Protein AF-A0A7J7TWT1-F1 (afdb_monomer_lite)

Secondary structure (DSSP, 8-state):
---HHHHHHHHHHHHHHHHHHHHHHHHHT---B--PPEEEEESSSSS-EEEEEEEEEBSPPEEEEEESS-TTS-GGGTEEEEEEEETTTTEEEEEEEE-S--TT-EEEEEEE-SSEEEEEEEEE-SS-EEEEEEEEE-----------THHHHHHHHHHHTTTS--

Sequence (166 aa):
MASLGQIIFWSIISIIIVLAGAIALIIGFGISAFSIPEMDVDYNASSESFRCEAPRWFPQPTVVWTSQVDRRTNFSEVANTSFELDSENVTMKVISVLYNVTINNTYSCMIENSIAKATGDIKVTDSEIKRRSHLELLDSKASLCGPSFFAIGWVLLPLSSHLVLK

InterPro domains:
  IPR007110 Immunoglobulin-like domain [PS50835] (37-125)
  IPR013783 Immunoglobulin-like fold [G3DSA:2.60.40.10] (35-135)
  IPR036179 Immunoglobulin-like domain superfamily [SSF48726] (45-117)
  IPR053896 Butyrophilin subfamily 3 member A2-like, Ig-C domain [PF22705] (49-116)

Organism: Pipistrellus kuhlii (NCBI:txid59472)

Foldseek 3Di:
DDDPVRVVVVLVVVVVVVVVVVVVCVVPPDDFDWFAWDWDFDPVPPFGKIKTKTQFGPPQWDKWKAWPVCNPDTQVVQKDWDWDQDPVVRGIIIIIMHGDDDAQIKMKIWIDDQFKIKIWIWHHHPVDIDIDIDIDTDDDPPVCPDPPPVVVVVSCVVVVVVVPPD

pLDDT: mean 78.99, std 15.55, range [39.53, 94.31]

Structure (mmCIF, N/CA/C/O backbone):
data_AF-A0A7J7TWT1-F1
#
_entry.id   AF-A0A7J7TWT1-F1
#
loop_
_atom_site.group_PDB
_atom_site.id
_atom_site.type_symbol
_atom_site.label_atom_id
_atom_site.label_alt_id
_atom_site.label_comp_id
_atom_site.label_asym_id
_atom_site.label_entity_id
_atom_site.label_seq_id
_atom_site.pdbx_PDB_ins_code
_atom_site.Cartn_x
_atom_site.Cartn_y
_atom_site.Cartn_z
_atom_site.occupancy
_atom_site.B_iso_or_equiv
_atom_site.auth_seq_id
_atom_site.auth_comp_id
_atom_site.auth_asym_id
_atom_site.auth_atom_id
_atom_site.pdbx_PDB_model_num
ATOM 1 N N . MET A 1 1 ? 36.258 -2.846 -51.603 1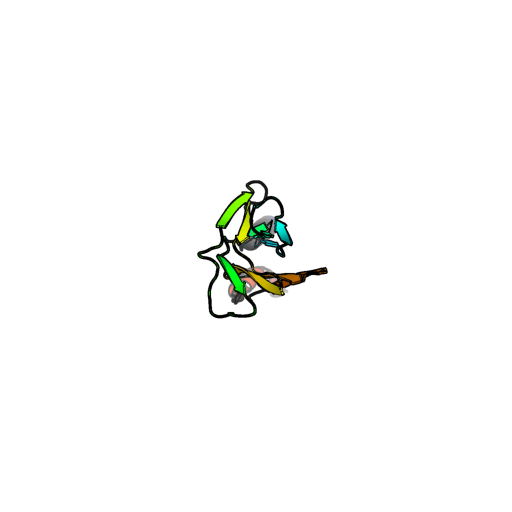.00 69.19 1 MET A N 1
ATOM 2 C CA . MET A 1 1 ? 36.945 -3.525 -50.485 1.00 69.19 1 MET A CA 1
ATOM 3 C C . MET A 1 1 ? 36.991 -2.526 -49.339 1.00 69.19 1 MET A C 1
ATOM 5 O O . MET A 1 1 ? 37.569 -1.464 -49.528 1.00 69.19 1 MET A O 1
ATOM 9 N N . ALA A 1 2 ? 36.260 -2.768 -48.248 1.00 71.44 2 ALA A N 1
ATOM 10 C CA . ALA A 1 2 ? 36.230 -1.840 -47.113 1.00 71.44 2 ALA A CA 1
ATOM 11 C C . ALA A 1 2 ? 37.586 -1.865 -46.397 1.00 71.44 2 ALA A C 1
ATOM 13 O O . ALA A 1 2 ? 38.190 -2.931 -46.266 1.00 71.44 2 ALA A O 1
ATOM 14 N N . SER A 1 3 ? 38.085 -0.705 -45.970 1.00 87.81 3 SER A N 1
ATOM 15 C CA . SER A 1 3 ? 39.344 -0.653 -45.224 1.00 87.81 3 SER A CA 1
ATOM 16 C C . SER A 1 3 ? 39.156 -1.229 -43.817 1.00 87.81 3 SER A C 1
ATOM 18 O O . SER A 1 3 ? 38.065 -1.157 -43.247 1.00 87.81 3 SER A O 1
ATOM 20 N N . LEU A 1 4 ? 40.226 -1.766 -43.222 1.00 83.06 4 LEU A N 1
ATOM 21 C CA . LEU A 1 4 ? 40.211 -2.287 -41.848 1.00 83.06 4 LEU A CA 1
ATOM 22 C C . LEU A 1 4 ? 39.642 -1.259 -40.849 1.00 83.06 4 LEU A C 1
ATOM 24 O O . LEU A 1 4 ? 38.864 -1.613 -39.967 1.00 83.06 4 LEU A O 1
ATOM 28 N N . GLY A 1 5 ? 39.958 0.026 -41.043 1.00 86.00 5 GLY A N 1
ATOM 29 C CA . GLY A 1 5 ? 39.428 1.122 -40.229 1.00 86.00 5 GLY A CA 1
ATOM 30 C C . GLY A 1 5 ? 37.913 1.311 -40.353 1.00 86.00 5 GLY A C 1
ATOM 31 O O . GLY A 1 5 ? 37.254 1.564 -39.349 1.00 86.00 5 GLY A O 1
ATOM 32 N N . GLN A 1 6 ? 37.333 1.126 -41.546 1.00 81.00 6 GLN A N 1
ATOM 33 C CA . GLN A 1 6 ? 35.876 1.183 -41.725 1.00 81.00 6 GLN A CA 1
ATOM 34 C C . GLN A 1 6 ? 35.171 0.033 -40.998 1.00 81.00 6 GLN A C 1
ATOM 36 O O . GLN A 1 6 ? 34.130 0.248 -40.386 1.00 81.00 6 GLN A O 1
ATOM 41 N N . ILE A 1 7 ? 35.744 -1.171 -41.017 1.00 83.56 7 ILE A N 1
ATOM 42 C CA . ILE A 1 7 ? 35.158 -2.346 -40.354 1.00 83.56 7 ILE A CA 1
ATOM 43 C C . ILE A 1 7 ? 35.138 -2.153 -38.831 1.00 83.56 7 ILE A C 1
ATOM 45 O O . ILE A 1 7 ? 34.114 -2.387 -38.190 1.00 83.56 7 ILE A O 1
ATOM 49 N N . ILE A 1 8 ? 36.241 -1.662 -38.257 1.00 87.38 8 ILE A N 1
ATOM 50 C CA . ILE A 1 8 ? 36.333 -1.363 -36.820 1.00 87.38 8 ILE A CA 1
ATOM 51 C C . ILE A 1 8 ? 35.326 -0.271 -36.434 1.00 87.38 8 ILE A C 1
ATOM 53 O O . ILE A 1 8 ? 34.630 -0.404 -35.430 1.00 87.38 8 ILE A O 1
ATOM 57 N N . PHE A 1 9 ? 35.194 0.772 -37.255 1.00 84.56 9 PHE A N 1
ATOM 58 C CA . PHE A 1 9 ? 34.260 1.870 -37.009 1.00 84.56 9 PHE A CA 1
ATOM 59 C C . PHE A 1 9 ? 32.798 1.398 -36.953 1.00 84.56 9 PHE A C 1
ATOM 61 O O . PHE A 1 9 ? 32.087 1.690 -35.991 1.00 84.56 9 PHE A O 1
ATOM 68 N N . TRP A 1 10 ? 32.358 0.601 -37.930 1.00 83.81 10 TRP A N 1
ATOM 69 C CA . TRP A 1 10 ? 30.995 0.060 -37.955 1.00 83.81 10 TRP A CA 1
ATOM 70 C C . TRP A 1 10 ? 30.729 -0.960 -36.840 1.00 83.81 10 TRP A C 1
ATOM 72 O O . TRP A 1 10 ? 29.615 -1.016 -36.313 1.00 83.81 10 TRP A O 1
ATOM 82 N N . SER A 1 11 ? 31.750 -1.724 -36.440 1.00 88.31 11 SER A N 1
ATOM 83 C CA . SER A 1 11 ? 31.670 -2.641 -35.298 1.00 88.31 11 SER A CA 1
ATOM 84 C C . SER A 1 11 ? 31.424 -1.887 -33.988 1.00 88.31 11 SER A C 1
ATOM 86 O O . SER A 1 11 ? 30.479 -2.194 -33.261 1.00 88.31 11 SER A O 1
ATOM 88 N N . ILE A 1 12 ? 32.199 -0.828 -33.730 1.00 90.12 12 ILE A N 1
ATOM 89 C CA . ILE A 1 12 ? 32.049 0.005 -32.528 1.00 90.12 12 ILE A CA 1
ATOM 90 C C . ILE A 1 12 ? 30.663 0.660 -32.486 1.00 90.12 12 ILE A C 1
ATOM 92 O O . ILE A 1 12 ? 30.000 0.615 -31.451 1.00 90.12 12 ILE A O 1
ATOM 96 N N . ILE A 1 13 ? 30.185 1.209 -33.607 1.00 89.75 13 ILE A N 1
ATOM 97 C CA . ILE A 1 13 ? 28.845 1.814 -33.685 1.00 89.75 13 ILE A CA 1
ATOM 98 C C . ILE A 1 13 ? 27.755 0.787 -33.369 1.00 89.75 13 ILE A C 1
ATOM 100 O O . ILE A 1 13 ? 26.842 1.078 -32.598 1.00 89.75 13 ILE A O 1
ATOM 104 N N . SER A 1 14 ? 27.864 -0.423 -33.918 1.00 86.94 14 SER A N 1
ATOM 105 C CA . SER A 1 14 ? 26.886 -1.488 -33.675 1.00 86.94 14 SER A CA 1
ATOM 106 C C . SER A 1 14 ? 26.829 -1.873 -32.195 1.00 86.94 14 SER A C 1
ATOM 108 O O . SER A 1 14 ? 25.743 -1.998 -31.632 1.00 86.94 14 SER A O 1
ATOM 110 N N . ILE A 1 15 ? 27.987 -1.988 -31.538 1.00 87.88 15 ILE A N 1
ATOM 111 C CA . ILE A 1 15 ? 28.072 -2.283 -30.101 1.00 87.88 15 ILE A CA 1
ATOM 112 C C . ILE A 1 15 ? 27.438 -1.158 -29.273 1.00 87.88 15 ILE A C 1
ATOM 114 O O . ILE A 1 15 ? 26.663 -1.440 -28.360 1.00 87.88 15 ILE A O 1
ATOM 118 N N . ILE A 1 16 ? 27.716 0.107 -29.603 1.00 92.44 16 ILE A N 1
ATOM 119 C CA . ILE A 1 16 ? 27.145 1.264 -28.897 1.00 92.44 16 ILE A CA 1
ATOM 120 C C . ILE A 1 16 ? 25.617 1.268 -29.001 1.00 92.44 16 ILE A C 1
ATOM 122 O O . ILE A 1 16 ? 24.947 1.488 -27.995 1.00 92.44 16 ILE A O 1
ATOM 126 N N . ILE A 1 17 ? 25.055 0.987 -30.180 1.00 90.38 17 ILE A N 1
ATOM 127 C CA . ILE A 1 17 ? 23.598 0.950 -30.380 1.00 90.38 17 ILE A CA 1
ATOM 128 C C . ILE A 1 17 ? 22.960 -0.173 -29.552 1.00 90.38 17 ILE A C 1
ATOM 130 O O . ILE A 1 17 ? 21.945 0.052 -28.893 1.00 90.38 17 ILE A O 1
ATOM 134 N N . VAL A 1 18 ? 23.567 -1.364 -29.535 1.00 90.62 18 VAL A N 1
ATOM 135 C CA . VAL A 1 18 ? 23.074 -2.498 -28.736 1.00 90.62 18 VAL A CA 1
ATOM 136 C C . VAL A 1 18 ? 23.133 -2.184 -27.239 1.00 90.62 18 VAL A C 1
ATOM 138 O O . VAL A 1 18 ? 22.159 -2.424 -26.526 1.00 90.62 18 VAL A O 1
ATOM 141 N N . LEU A 1 19 ? 24.238 -1.603 -26.762 1.00 91.00 19 LEU A N 1
ATOM 142 C CA . LEU A 1 19 ? 24.391 -1.204 -25.361 1.00 91.00 19 LEU A CA 1
ATOM 143 C C . LEU A 1 19 ? 23.396 -0.106 -24.969 1.00 91.00 19 LEU A C 1
ATOM 145 O O . LEU A 1 19 ? 22.752 -0.216 -23.929 1.00 91.00 19 LEU A O 1
ATOM 149 N N . ALA A 1 20 ? 23.221 0.918 -25.805 1.00 91.19 20 ALA A N 1
ATOM 150 C CA . ALA A 1 20 ? 22.263 1.994 -25.560 1.00 91.19 20 ALA A CA 1
ATOM 151 C C . ALA A 1 20 ? 20.820 1.469 -25.505 1.00 91.19 20 ALA A C 1
ATOM 153 O O . ALA A 1 20 ? 20.064 1.840 -24.607 1.00 91.19 20 ALA A O 1
ATOM 154 N N . GLY A 1 21 ? 20.455 0.558 -26.413 1.00 87.81 21 GLY A N 1
ATOM 155 C CA . GLY A 1 21 ? 19.150 -0.102 -26.408 1.00 87.81 21 GLY A CA 1
ATOM 156 C C . GLY A 1 21 ? 18.920 -0.943 -25.152 1.00 87.81 21 GLY A C 1
ATOM 157 O O . GLY A 1 21 ? 17.852 -0.862 -24.552 1.00 87.81 21 GLY A O 1
ATOM 158 N N . ALA A 1 22 ? 19.930 -1.696 -24.705 1.00 86.12 22 ALA A N 1
ATOM 159 C CA . ALA A 1 22 ? 19.848 -2.475 -23.471 1.00 86.12 22 ALA A CA 1
ATOM 160 C C . ALA A 1 22 ? 19.670 -1.578 -22.236 1.00 86.12 22 ALA A C 1
ATOM 162 O O . ALA A 1 22 ? 18.811 -1.854 -21.406 1.00 86.12 22 ALA A O 1
ATOM 163 N N . ILE A 1 23 ? 20.423 -0.478 -22.134 1.00 86.00 23 ILE A N 1
ATOM 164 C CA . ILE A 1 23 ? 20.306 0.477 -21.021 1.00 86.00 23 ILE A CA 1
ATOM 165 C C . ILE A 1 23 ? 18.914 1.122 -21.004 1.00 86.00 23 ILE A C 1
ATOM 167 O O . ILE A 1 23 ? 18.275 1.160 -19.955 1.00 86.00 23 ILE A O 1
ATOM 171 N N . ALA A 1 24 ? 18.409 1.575 -22.156 1.00 80.38 24 ALA A N 1
ATOM 172 C CA . ALA A 1 24 ? 17.067 2.150 -22.257 1.00 80.38 24 ALA A CA 1
ATOM 173 C C . ALA A 1 24 ? 15.973 1.139 -21.877 1.00 80.38 24 ALA A C 1
ATOM 175 O O . ALA A 1 24 ? 15.015 1.491 -21.192 1.00 80.38 24 ALA A O 1
ATOM 176 N N . LEU A 1 25 ? 16.137 -0.127 -22.272 1.00 74.62 25 LEU A N 1
ATOM 177 C CA . LEU A 1 25 ? 15.205 -1.201 -21.940 1.00 74.62 25 LEU A CA 1
ATOM 178 C C . LEU A 1 25 ? 15.235 -1.552 -20.446 1.00 74.62 25 LEU A C 1
ATOM 180 O O . LEU A 1 25 ? 14.178 -1.777 -19.868 1.00 74.62 25 LEU A O 1
ATOM 184 N N . ILE A 1 26 ? 16.412 -1.540 -19.811 1.00 75.25 26 ILE A N 1
ATOM 185 C CA . ILE A 1 26 ? 16.562 -1.758 -18.363 1.00 75.25 26 ILE A CA 1
ATOM 186 C C . ILE A 1 26 ? 15.906 -0.621 -17.574 1.00 75.25 26 ILE A C 1
ATOM 188 O O . ILE A 1 26 ? 15.173 -0.883 -16.626 1.00 75.25 26 ILE A O 1
ATOM 192 N N . ILE A 1 27 ? 16.125 0.635 -17.975 1.00 72.00 27 ILE A N 1
ATOM 193 C CA . ILE A 1 27 ? 15.522 1.800 -17.307 1.00 72.00 27 ILE A CA 1
ATOM 194 C C . ILE A 1 27 ? 13.999 1.821 -17.518 1.00 72.00 27 ILE A C 1
ATOM 196 O O . ILE A 1 27 ? 13.250 2.155 -16.602 1.00 72.00 27 ILE A O 1
ATOM 200 N N . GLY A 1 28 ? 13.526 1.433 -18.705 1.00 63.91 28 GLY A N 1
ATOM 201 C CA . GLY A 1 28 ? 12.102 1.385 -19.036 1.00 63.91 28 GLY A CA 1
ATOM 202 C C . GLY A 1 28 ? 11.323 0.254 -18.359 1.00 63.91 28 GLY A C 1
ATOM 203 O O . GLY A 1 28 ? 10.098 0.329 -18.300 1.00 63.91 28 GLY A O 1
ATOM 204 N N . PHE A 1 29 ? 11.993 -0.776 -17.826 1.00 62.31 29 PHE A N 1
ATOM 205 C CA . PHE A 1 29 ? 11.330 -1.974 -17.291 1.00 62.31 29 PHE A CA 1
ATOM 206 C C . PHE A 1 29 ? 10.684 -1.813 -15.905 1.00 62.31 29 PHE A C 1
ATOM 208 O O . PHE A 1 29 ? 10.178 -2.780 -15.344 1.00 62.31 29 PHE A O 1
ATOM 215 N N . GLY A 1 30 ? 10.615 -0.591 -15.383 1.00 59.00 30 GLY A N 1
ATOM 216 C CA . GLY A 1 30 ? 9.745 -0.265 -14.260 1.00 59.00 30 GLY A CA 1
ATOM 217 C C . GLY A 1 30 ? 10.524 0.078 -13.005 1.00 59.00 30 GLY A C 1
ATOM 218 O O . GLY A 1 30 ? 11.093 -0.775 -12.329 1.00 59.00 30 GLY A O 1
ATOM 219 N N . ILE A 1 31 ? 10.491 1.361 -12.664 1.00 69.56 31 ILE A N 1
ATOM 220 C CA . ILE A 1 31 ? 10.830 1.822 -11.326 1.00 69.56 31 ILE A CA 1
ATOM 221 C C . ILE A 1 31 ? 9.610 1.508 -10.467 1.00 69.56 31 ILE A C 1
ATOM 223 O O . ILE A 1 31 ? 8.597 2.197 -10.533 1.00 69.56 31 ILE A O 1
ATOM 227 N N . SER A 1 32 ? 9.675 0.424 -9.706 1.00 76.12 32 SER A N 1
ATOM 228 C CA . SER A 1 32 ? 8.693 0.149 -8.665 1.00 76.12 32 SER A CA 1
ATOM 229 C C . SER A 1 32 ? 9.177 0.750 -7.352 1.00 76.12 32 SER A C 1
ATOM 231 O O . SER A 1 32 ? 10.338 0.560 -6.980 1.00 76.12 32 SER A O 1
ATOM 233 N N . ALA A 1 33 ? 8.300 1.443 -6.639 1.00 83.25 33 ALA A N 1
ATOM 234 C CA . ALA A 1 33 ? 8.618 2.031 -5.347 1.00 83.25 33 ALA A CA 1
ATOM 235 C C . ALA A 1 33 ? 7.586 1.568 -4.326 1.00 83.25 33 ALA A C 1
ATOM 237 O O . ALA A 1 33 ? 6.386 1.684 -4.561 1.00 83.25 33 ALA A O 1
ATOM 238 N N . PHE A 1 34 ? 8.062 1.056 -3.195 1.00 87.81 34 PHE A N 1
ATOM 239 C CA . PHE A 1 34 ? 7.213 0.629 -2.092 1.00 87.81 34 PHE A CA 1
ATOM 240 C C . PHE A 1 34 ? 7.831 1.096 -0.783 1.00 87.81 34 PHE A C 1
ATOM 242 O O . PHE A 1 34 ? 9.050 1.045 -0.598 1.00 87.81 34 PHE A O 1
ATOM 249 N N . SER A 1 35 ? 6.983 1.532 0.138 1.00 87.44 35 SER A N 1
ATOM 250 C CA . SER A 1 35 ? 7.378 1.925 1.484 1.00 87.44 35 SER A CA 1
ATOM 251 C C . SER A 1 35 ? 6.521 1.208 2.511 1.00 87.44 35 SER A C 1
ATOM 253 O O . SER A 1 35 ? 5.313 1.050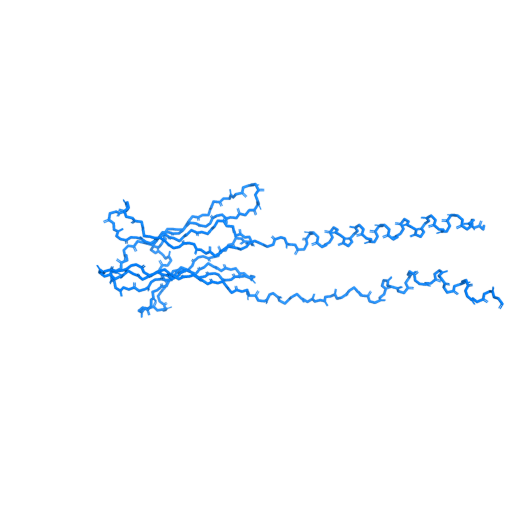 2.324 1.00 87.44 35 SER A O 1
ATOM 255 N N . ILE A 1 36 ? 7.153 0.828 3.616 1.00 89.44 36 ILE A N 1
ATOM 256 C CA . ILE A 1 36 ? 6.466 0.289 4.786 1.00 89.44 36 ILE A CA 1
ATOM 257 C C . ILE A 1 36 ? 5.511 1.373 5.324 1.00 89.44 36 ILE A C 1
ATOM 259 O O . ILE A 1 36 ? 5.952 2.515 5.468 1.00 89.44 36 ILE A O 1
ATOM 263 N N . PRO A 1 37 ? 4.232 1.057 5.597 1.00 91.94 37 PRO A N 1
ATOM 264 C CA . PRO A 1 37 ? 3.300 2.014 6.171 1.00 91.94 37 PRO A CA 1
ATOM 265 C C . PRO A 1 37 ? 3.665 2.323 7.622 1.00 91.94 37 PRO A C 1
ATOM 267 O O . PRO A 1 37 ? 4.010 1.431 8.405 1.00 91.94 37 PRO A O 1
ATOM 270 N N . GLU A 1 38 ? 3.542 3.591 7.978 1.00 92.31 38 GLU A N 1
ATOM 271 C CA . GLU A 1 38 ? 3.602 4.069 9.347 1.00 92.31 38 GLU A CA 1
ATOM 272 C C . GLU A 1 38 ? 2.186 4.111 9.928 1.00 92.31 38 GLU A C 1
ATOM 274 O O . GLU A 1 38 ? 1.252 4.613 9.300 1.00 92.31 38 GLU A O 1
ATOM 279 N N . MET A 1 39 ? 2.029 3.523 11.115 1.00 91.38 39 MET A N 1
ATOM 280 C CA . MET A 1 39 ? 0.747 3.420 11.808 1.00 91.38 39 MET A CA 1
ATOM 281 C C . MET A 1 39 ? 0.729 4.394 12.973 1.00 91.38 39 MET A C 1
ATOM 283 O O . MET A 1 39 ? 1.604 4.335 13.838 1.00 91.38 39 MET A O 1
ATOM 287 N N . ASP A 1 40 ? -0.291 5.233 13.048 1.00 89.12 40 ASP A N 1
ATOM 288 C CA . ASP A 1 40 ? -0.457 6.189 14.130 1.00 89.12 40 ASP A CA 1
ATOM 289 C C . ASP A 1 40 ? -1.900 6.271 14.636 1.00 89.12 40 ASP A C 1
ATOM 291 O O . ASP A 1 40 ? -2.838 5.820 13.975 1.00 89.12 40 ASP A O 1
ATOM 295 N N . VAL A 1 41 ? -2.064 6.806 15.845 1.00 87.12 41 VAL A N 1
ATOM 296 C CA . VAL A 1 41 ? -3.372 7.072 16.448 1.00 87.12 41 VAL A CA 1
ATOM 297 C C . VAL A 1 41 ? -3.681 8.550 16.273 1.00 87.12 41 VAL A C 1
ATOM 299 O O . VAL A 1 41 ? -2.983 9.397 16.826 1.00 87.12 41 VAL A O 1
ATOM 302 N N . ASP A 1 42 ? -4.742 8.862 15.535 1.00 82.31 42 ASP A N 1
ATOM 303 C CA . ASP A 1 42 ? -5.176 10.242 15.356 1.00 82.31 42 ASP A CA 1
ATOM 304 C C . ASP A 1 42 ? -6.080 10.656 16.525 1.00 82.31 42 ASP A C 1
ATOM 306 O O . ASP A 1 42 ? -7.246 10.265 16.622 1.00 82.31 42 ASP A O 1
ATOM 310 N N . TYR A 1 43 ? -5.490 11.433 17.436 1.00 69.81 43 TYR A N 1
ATOM 311 C CA . TYR A 1 43 ? -6.130 11.980 18.633 1.00 69.81 43 TYR A CA 1
ATOM 312 C C . TYR A 1 43 ? -6.941 13.256 18.357 1.00 69.81 43 TYR A C 1
ATOM 314 O O . TYR A 1 43 ? -7.649 13.725 19.248 1.00 69.81 43 TYR A O 1
ATOM 322 N N . ASN A 1 44 ? -6.820 13.852 17.162 1.00 68.94 44 ASN A N 1
ATOM 323 C CA . ASN A 1 44 ? -7.561 15.065 16.800 1.00 68.94 44 ASN A CA 1
ATOM 324 C C . ASN A 1 44 ? -8.974 14.751 16.294 1.00 68.94 44 ASN A C 1
ATOM 326 O O . ASN A 1 44 ? -9.838 15.630 16.292 1.00 68.94 44 ASN A O 1
ATOM 330 N N . ALA A 1 45 ? -9.227 13.512 15.868 1.00 61.44 45 ALA A N 1
ATOM 331 C CA . ALA A 1 45 ? -10.571 13.034 15.595 1.00 61.44 45 ALA A CA 1
ATOM 332 C C . ALA A 1 45 ? -11.319 12.809 16.922 1.00 61.44 45 ALA A C 1
ATOM 334 O O . ALA A 1 45 ? -10.785 12.232 17.864 1.00 61.44 45 ALA A O 1
ATOM 335 N N . SER A 1 46 ? -12.585 13.226 17.000 1.00 57.88 46 SER A N 1
ATOM 336 C CA . SER A 1 46 ? -13.455 13.044 18.181 1.00 57.88 46 SER A CA 1
ATOM 337 C C . SER A 1 46 ? -13.731 11.577 18.549 1.00 57.88 46 SER A C 1
ATOM 339 O O . SER A 1 46 ? -14.351 11.298 19.574 1.00 57.88 46 SER A O 1
ATOM 341 N N . SER A 1 47 ? -13.279 10.651 17.708 1.00 59.31 47 SER A N 1
ATOM 342 C CA . SER A 1 47 ? -13.325 9.205 17.862 1.00 59.31 47 SER A CA 1
ATOM 343 C C . SER A 1 47 ? -11.907 8.670 17.729 1.00 59.31 47 SER A C 1
ATOM 345 O O . SER A 1 47 ? -11.205 9.079 16.803 1.00 59.31 47 SER A O 1
ATOM 347 N N . GLU A 1 48 ? -11.524 7.723 18.582 1.00 76.81 48 GLU A N 1
ATOM 348 C CA . GLU A 1 48 ? -10.297 6.941 18.430 1.00 76.81 48 GLU A CA 1
ATOM 349 C C . GLU A 1 48 ? -10.207 6.443 16.980 1.00 76.81 48 GLU A C 1
ATOM 351 O O . GLU A 1 48 ? -11.053 5.677 16.512 1.00 76.81 48 GLU A O 1
ATOM 356 N N . SER A 1 49 ? -9.251 6.973 16.222 1.00 87.69 49 SER A N 1
ATOM 357 C CA . SER A 1 49 ? -9.100 6.664 14.804 1.00 87.69 49 SER A CA 1
ATOM 358 C C . SER A 1 49 ? -7.655 6.310 14.506 1.00 87.69 49 SER A C 1
ATOM 360 O O . SER A 1 49 ? -6.726 6.800 15.154 1.00 87.69 49 SER A O 1
ATOM 362 N N . PHE A 1 50 ? -7.458 5.403 13.554 1.00 90.50 50 PHE A N 1
ATOM 363 C CA . PHE A 1 50 ? -6.125 4.960 13.159 1.00 90.50 50 PHE A CA 1
ATOM 364 C C . PHE A 1 50 ? -5.746 5.534 11.815 1.00 90.50 50 PHE A C 1
ATOM 366 O O . PHE A 1 50 ? -6.526 5.485 10.869 1.00 90.50 50 PHE A O 1
ATOM 373 N N . ARG A 1 51 ? -4.518 6.037 11.736 1.00 92.25 51 ARG A N 1
ATOM 374 C CA . ARG A 1 51 ? -3.939 6.647 10.550 1.00 92.25 51 ARG A CA 1
ATOM 375 C C . ARG A 1 51 ? -2.821 5.755 10.027 1.00 92.25 51 ARG A C 1
ATOM 377 O O . ARG A 1 51 ? -1.881 5.434 10.743 1.00 92.25 51 ARG A O 1
ATOM 384 N N . CYS A 1 52 ? -2.954 5.339 8.779 1.00 93.06 52 CYS A N 1
ATOM 385 C CA . CYS A 1 52 ? -1.986 4.544 8.039 1.00 93.06 52 CYS A CA 1
ATOM 386 C C . CYS A 1 52 ? -1.426 5.419 6.920 1.00 93.06 52 CYS A C 1
ATOM 388 O O . CYS A 1 52 ? -2.168 5.820 6.020 1.00 93.06 52 CYS A O 1
ATOM 390 N N . GLU A 1 53 ? -0.141 5.754 6.993 1.00 93.88 53 GLU A N 1
ATOM 391 C CA . GLU A 1 53 ? 0.530 6.622 6.025 1.00 93.88 53 GLU A CA 1
ATOM 392 C C . GLU A 1 53 ? 1.670 5.867 5.345 1.00 93.88 53 GLU A C 1
ATOM 394 O O . GLU A 1 53 ? 2.550 5.322 6.006 1.00 93.88 53 GLU A O 1
ATOM 399 N N . ALA A 1 54 ? 1.672 5.837 4.014 1.00 93.88 54 ALA A N 1
ATOM 400 C CA . ALA A 1 54 ? 2.762 5.258 3.244 1.00 93.88 54 ALA A CA 1
ATOM 401 C C . ALA A 1 54 ? 3.242 6.252 2.175 1.00 93.88 54 ALA A C 1
ATOM 403 O O . ALA A 1 54 ? 2.483 6.567 1.258 1.00 93.88 54 ALA A O 1
ATOM 404 N N . PRO A 1 55 ? 4.486 6.758 2.269 1.00 90.19 55 PRO A N 1
ATOM 405 C CA . PRO A 1 55 ? 4.928 7.901 1.472 1.00 90.19 55 PRO A CA 1
ATOM 406 C C . PRO A 1 55 ? 5.171 7.596 -0.007 1.00 90.19 55 PRO A C 1
ATOM 408 O O . PRO A 1 55 ? 5.026 8.497 -0.826 1.00 90.19 55 PRO A O 1
ATOM 411 N N . ARG A 1 56 ? 5.577 6.370 -0.367 1.00 90.69 56 ARG A N 1
ATOM 412 C CA . ARG A 1 56 ? 6.006 6.058 -1.739 1.00 90.69 56 ARG A CA 1
ATOM 413 C C . ARG A 1 56 ? 5.471 4.722 -2.224 1.00 90.69 56 ARG A C 1
ATOM 415 O O . ARG A 1 56 ? 6.008 3.672 -1.872 1.00 90.69 56 ARG A O 1
ATOM 422 N N . TRP A 1 57 ? 4.459 4.789 -3.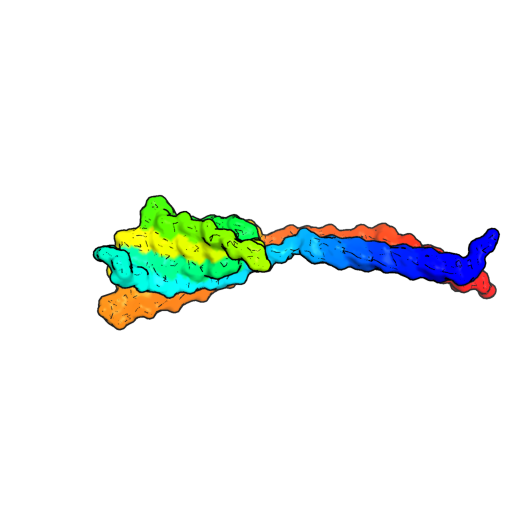079 1.00 91.12 57 TRP A N 1
ATOM 423 C CA . TRP A 1 57 ? 3.872 3.639 -3.751 1.00 91.12 57 TRP A CA 1
ATOM 424 C C . TRP A 1 57 ? 3.753 3.848 -5.255 1.00 91.12 57 TRP A C 1
ATOM 426 O O . TRP A 1 57 ? 3.172 4.824 -5.723 1.00 91.12 57 TRP A O 1
ATOM 436 N N . PHE A 1 58 ? 4.286 2.903 -6.017 1.00 87.50 58 PHE A N 1
ATOM 437 C CA . PHE A 1 58 ? 4.083 2.804 -7.452 1.00 87.50 58 PHE A CA 1
ATOM 438 C C . PHE A 1 58 ? 4.198 1.333 -7.879 1.00 87.50 58 PHE A C 1
ATOM 440 O O . PHE A 1 58 ? 5.213 0.704 -7.558 1.00 87.50 58 PHE A O 1
ATOM 447 N N . PRO A 1 59 ? 3.218 0.767 -8.609 1.00 86.69 59 PRO A N 1
ATOM 448 C CA . PRO A 1 59 ? 2.012 1.408 -9.152 1.00 86.69 59 PRO A CA 1
ATOM 449 C C . PRO A 1 59 ? 0.951 1.713 -8.073 1.00 86.69 59 PRO A C 1
ATOM 451 O O . PRO A 1 59 ? 1.126 1.327 -6.915 1.00 86.69 59 PRO A O 1
ATOM 454 N N . GLN A 1 60 ? -0.155 2.379 -8.441 1.00 89.44 60 GLN A N 1
ATOM 455 C CA . GLN A 1 60 ? -1.254 2.699 -7.514 1.00 89.44 60 GLN A CA 1
ATOM 456 C C . GLN A 1 60 ? -1.722 1.445 -6.745 1.00 89.44 60 GLN A C 1
ATOM 458 O O . GLN A 1 60 ? -2.148 0.481 -7.387 1.00 89.44 60 GLN A O 1
ATOM 463 N N . PRO A 1 61 ? -1.636 1.428 -5.402 1.00 92.06 61 PRO A N 1
ATOM 464 C CA . PRO A 1 61 ? -2.012 0.269 -4.603 1.00 92.06 61 PRO A CA 1
ATOM 465 C C . PRO A 1 61 ? -3.484 0.293 -4.183 1.00 92.06 61 PRO A C 1
ATOM 467 O O . PRO A 1 61 ? -4.167 1.312 -4.275 1.00 92.06 61 PRO A O 1
ATOM 470 N N . THR A 1 62 ? -3.944 -0.833 -3.648 1.00 92.50 62 THR A N 1
ATOM 471 C CA . THR A 1 62 ? -5.230 -0.974 -2.957 1.00 92.50 62 THR A CA 1
ATOM 472 C C . THR A 1 62 ? -4.999 -1.008 -1.450 1.00 92.50 62 THR A C 1
ATOM 474 O O . THR A 1 62 ? -4.025 -1.603 -0.992 1.00 92.50 62 THR A O 1
ATOM 477 N N . VAL A 1 63 ? -5.892 -0.382 -0.678 1.00 94.31 63 VAL A N 1
ATOM 478 C CA . VAL A 1 63 ? -5.838 -0.372 0.792 1.00 94.31 63 VAL A CA 1
ATOM 479 C C . VAL A 1 63 ? -7.004 -1.172 1.359 1.00 94.31 63 VAL A C 1
ATOM 481 O O . VAL A 1 63 ? -8.166 -0.919 1.036 1.00 94.31 63 VAL A O 1
ATOM 484 N N . VAL A 1 64 ? -6.693 -2.129 2.226 1.00 93.12 64 VAL A N 1
ATOM 485 C CA . VAL A 1 64 ? -7.664 -2.989 2.899 1.00 93.12 64 VAL A CA 1
ATOM 486 C C . VAL A 1 64 ? -7.467 -2.911 4.405 1.00 93.12 64 VAL A C 1
ATOM 488 O O . VAL A 1 64 ? -6.373 -3.171 4.906 1.00 93.12 64 VAL A O 1
ATOM 491 N N . TRP A 1 65 ? -8.535 -2.592 5.133 1.00 93.12 65 TRP A N 1
ATOM 492 C CA . TRP A 1 65 ? -8.530 -2.623 6.594 1.00 93.12 65 TRP A CA 1
ATOM 493 C C . TRP A 1 65 ? -9.174 -3.897 7.121 1.00 93.12 65 TRP A C 1
ATOM 495 O O . TRP A 1 65 ? -10.274 -4.277 6.718 1.00 93.12 65 TRP A O 1
ATOM 505 N N . THR A 1 66 ? -8.498 -4.539 8.068 1.00 91.00 66 THR A N 1
ATOM 506 C CA . THR A 1 66 ? -8.989 -5.747 8.739 1.00 91.00 66 THR A CA 1
ATOM 507 C C . THR A 1 66 ? -8.836 -5.619 10.249 1.00 91.00 66 THR A C 1
ATOM 509 O O . THR A 1 66 ? -7.962 -4.901 10.736 1.00 91.00 66 THR A O 1
ATOM 512 N N . SER A 1 67 ? -9.693 -6.306 11.001 1.00 89.62 67 SER A N 1
ATOM 513 C CA . SER A 1 67 ? -9.539 -6.455 12.448 1.00 89.62 67 SER A CA 1
ATOM 514 C C . SER A 1 67 ? -9.086 -7.875 12.777 1.00 89.62 67 SER A C 1
ATOM 516 O O . SER A 1 67 ? -9.334 -8.825 12.029 1.00 89.62 67 SER A O 1
ATOM 518 N N . GLN A 1 68 ? -8.420 -8.040 13.919 1.00 84.50 68 GLN A N 1
ATOM 519 C CA . GLN A 1 68 ? -8.033 -9.362 14.410 1.00 84.50 68 GLN A CA 1
ATOM 520 C C . GLN A 1 68 ? -9.249 -10.229 14.767 1.00 84.50 68 GLN A C 1
ATOM 522 O O . GLN A 1 68 ? -9.186 -11.446 14.596 1.00 84.50 68 GLN A O 1
ATOM 527 N N . VAL A 1 69 ? -10.322 -9.612 15.272 1.00 79.31 69 VAL A N 1
ATOM 528 C CA . VAL A 1 69 ? -11.550 -10.303 15.695 1.00 79.31 69 VAL A CA 1
ATOM 529 C C . VAL A 1 69 ? -12.276 -10.876 14.481 1.00 79.31 69 VAL A C 1
ATOM 531 O O . VAL A 1 69 ? -12.624 -12.053 14.474 1.00 79.31 69 VAL A O 1
ATOM 534 N N . ASP A 1 70 ? -12.388 -10.082 13.417 1.00 73.62 70 ASP A N 1
ATOM 535 C CA . ASP A 1 70 ? -13.146 -10.427 12.223 1.00 73.62 70 ASP A CA 1
ATOM 536 C C . ASP A 1 70 ? -12.296 -10.234 10.967 1.00 73.62 70 ASP A C 1
ATOM 538 O O . ASP A 1 70 ? -12.506 -9.348 10.140 1.00 73.62 70 ASP A O 1
ATOM 542 N N . ARG A 1 71 ? -11.337 -11.141 10.766 1.00 70.19 71 ARG A N 1
ATOM 543 C CA . ARG A 1 71 ? -10.453 -11.124 9.585 1.00 70.19 71 ARG A CA 1
ATOM 544 C C . ARG A 1 71 ? -11.206 -11.240 8.245 1.00 70.19 71 ARG A C 1
ATOM 546 O O . ARG A 1 71 ? -10.618 -11.029 7.190 1.00 70.19 71 ARG A O 1
ATOM 553 N N . ARG A 1 72 ? -12.488 -11.627 8.273 1.00 68.94 72 ARG A N 1
ATOM 554 C CA . ARG A 1 72 ? -13.361 -11.753 7.092 1.00 68.94 72 ARG A CA 1
ATOM 555 C C . ARG A 1 72 ? -14.169 -10.497 6.785 1.00 68.94 72 ARG A C 1
ATOM 557 O O . ARG A 1 72 ? -14.677 -10.391 5.673 1.00 68.94 72 ARG A O 1
ATOM 564 N N . THR A 1 73 ? -14.323 -9.583 7.738 1.00 74.06 73 THR A N 1
ATOM 565 C CA . THR A 1 73 ? -15.038 -8.329 7.502 1.00 74.06 73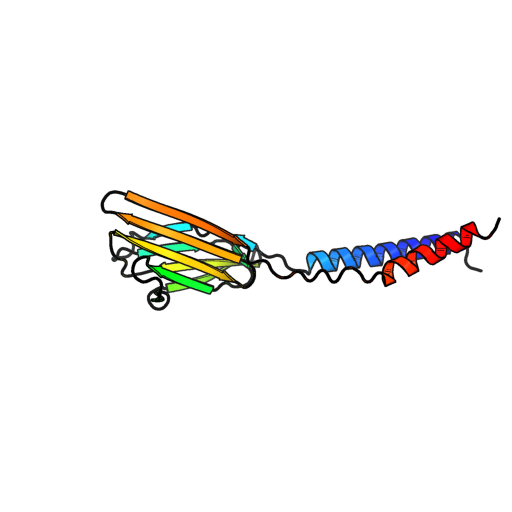 THR A CA 1
ATOM 566 C C . THR A 1 73 ? -14.051 -7.290 7.002 1.00 74.06 73 THR A C 1
ATOM 568 O O . THR A 1 73 ? -13.032 -7.030 7.642 1.00 74.06 73 THR A O 1
ATOM 571 N N . ASN A 1 74 ? -14.350 -6.717 5.842 1.00 81.62 74 ASN A N 1
ATOM 572 C CA . ASN A 1 74 ? -13.557 -5.643 5.278 1.00 81.62 74 ASN A CA 1
ATOM 573 C C . ASN A 1 74 ? -14.030 -4.308 5.873 1.00 81.62 74 ASN A C 1
ATOM 575 O O . ASN A 1 74 ? -15.169 -3.908 5.649 1.00 81.62 74 ASN A O 1
ATOM 579 N N . PHE A 1 75 ? -13.162 -3.624 6.621 1.00 82.44 75 PHE A N 1
ATOM 580 C CA . PHE A 1 75 ? -13.467 -2.314 7.208 1.00 82.44 75 PHE A CA 1
ATOM 581 C C . PHE A 1 75 ? -13.156 -1.147 6.256 1.00 82.44 75 PHE A C 1
ATOM 583 O O . PHE A 1 75 ? -13.308 0.009 6.644 1.00 82.44 75 PHE A O 1
ATOM 590 N N . SER A 1 76 ? -12.750 -1.420 5.009 1.00 81.31 76 SER A N 1
ATOM 591 C CA . SER A 1 76 ? -12.443 -0.385 4.015 1.00 81.31 76 SER A CA 1
ATOM 592 C C . SER A 1 76 ? -13.616 0.541 3.702 1.00 81.31 76 SER A C 1
ATOM 594 O O . SER A 1 76 ? -13.372 1.681 3.340 1.00 81.31 76 SER A O 1
ATOM 596 N N . GLU A 1 77 ? -14.870 0.102 3.856 1.00 82.38 77 GLU A N 1
ATOM 597 C CA . GLU A 1 77 ? -16.044 0.969 3.639 1.00 82.38 77 GLU A CA 1
ATOM 598 C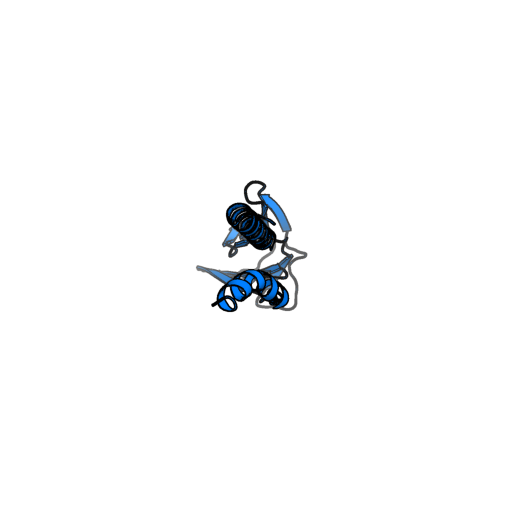 C . GLU A 1 77 ? -16.179 2.066 4.705 1.00 82.38 77 GLU A C 1
ATOM 600 O O . GLU A 1 77 ? -16.719 3.137 4.439 1.00 82.38 77 GLU A O 1
ATOM 605 N N . VAL A 1 78 ? -15.686 1.795 5.916 1.00 84.56 78 VAL A N 1
ATOM 606 C CA . VAL A 1 78 ? -15.695 2.736 7.048 1.00 84.56 78 VAL A CA 1
ATOM 607 C C . VAL A 1 78 ? -14.411 3.573 7.076 1.00 84.56 78 VAL A C 1
ATOM 609 O O . VAL A 1 78 ? -14.345 4.601 7.751 1.00 84.56 78 VAL A O 1
ATOM 612 N N . ALA A 1 79 ? -13.384 3.149 6.339 1.00 87.62 79 ALA A N 1
ATOM 613 C CA . ALA A 1 79 ? -12.137 3.877 6.209 1.00 87.62 79 ALA A CA 1
ATOM 614 C C . ALA A 1 79 ? -12.244 4.973 5.142 1.00 87.62 79 ALA A C 1
ATOM 616 O O . ALA A 1 79 ? -12.820 4.791 4.074 1.00 87.62 79 ALA A O 1
ATOM 617 N N . ASN A 1 80 ? -11.615 6.110 5.412 1.00 91.69 80 ASN A N 1
ATOM 618 C CA . ASN A 1 80 ? -11.387 7.145 4.419 1.00 91.69 80 ASN A CA 1
ATOM 619 C C . ASN A 1 80 ? -9.969 6.981 3.863 1.00 91.69 80 ASN A C 1
ATOM 621 O O . ASN A 1 80 ? -8.994 7.102 4.607 1.00 91.69 80 ASN A O 1
ATOM 625 N N . THR A 1 81 ? -9.841 6.671 2.575 1.00 93.00 81 THR A N 1
ATOM 626 C CA . THR A 1 81 ? -8.546 6.489 1.906 1.00 93.00 81 THR A CA 1
ATOM 627 C C . THR A 1 81 ? -8.359 7.571 0.855 1.00 93.00 81 THR A C 1
ATOM 629 O O . THR A 1 81 ? -9.185 7.728 -0.042 1.00 93.00 81 THR A O 1
ATOM 632 N N . SER A 1 82 ? -7.246 8.291 0.939 1.00 93.25 82 SER A N 1
ATOM 633 C CA . SER A 1 82 ? -6.820 9.265 -0.054 1.00 93.25 82 SER A CA 1
ATOM 634 C C . SER A 1 82 ? -5.473 8.877 -0.664 1.00 93.25 82 SER A C 1
ATOM 636 O O . SER A 1 82 ? -4.613 8.256 -0.032 1.00 93.25 82 SER A O 1
ATOM 638 N N . PHE A 1 83 ? -5.314 9.250 -1.933 1.00 92.31 83 PHE A N 1
ATOM 639 C CA . PHE A 1 83 ? -4.098 9.048 -2.709 1.00 92.31 83 PHE A CA 1
ATOM 640 C C . PHE A 1 83 ? -3.613 10.412 -3.179 1.00 92.31 83 PHE A C 1
ATOM 642 O O . PHE A 1 83 ? -4.291 11.086 -3.954 1.00 92.31 83 PHE A O 1
ATOM 649 N N . GLU A 1 84 ? -2.452 10.821 -2.691 1.00 93.00 84 GLU A N 1
ATOM 650 C CA . GLU A 1 84 ? -1.802 12.066 -3.075 1.00 93.00 84 GLU A CA 1
ATOM 651 C C . GLU A 1 84 ? -0.637 11.741 -4.011 1.00 93.00 84 GLU A C 1
ATOM 653 O O . GLU A 1 84 ? 0.171 10.857 -3.728 1.00 93.00 84 GLU A O 1
ATOM 658 N N . LEU A 1 85 ? -0.569 12.406 -5.164 1.00 88.94 85 LEU A N 1
ATOM 659 C CA . LEU A 1 85 ? 0.511 12.185 -6.120 1.00 88.94 85 LEU A CA 1
ATOM 660 C C . LEU A 1 85 ? 1.708 13.066 -5.755 1.00 88.94 85 LEU A C 1
ATOM 662 O O . LEU A 1 85 ? 1.613 14.289 -5.814 1.00 88.94 85 LEU A O 1
ATOM 666 N N . ASP A 1 86 ? 2.841 12.437 -5.456 1.00 84.94 86 ASP A N 1
ATOM 667 C CA . ASP A 1 86 ? 4.132 13.108 -5.379 1.00 84.94 86 ASP A CA 1
ATOM 668 C C . ASP A 1 86 ? 4.736 13.191 -6.786 1.00 84.94 86 ASP A C 1
ATOM 670 O O . ASP A 1 86 ? 5.269 12.215 -7.329 1.00 84.94 86 ASP A O 1
ATOM 674 N N . SER A 1 87 ? 4.619 14.372 -7.397 1.00 80.31 87 SER A N 1
ATOM 675 C CA . SER A 1 87 ? 5.113 14.630 -8.750 1.00 80.31 87 SER A CA 1
ATOM 676 C C . SER A 1 87 ? 6.638 14.622 -8.862 1.00 80.31 87 SER A C 1
ATOM 678 O O . SER A 1 87 ? 7.137 14.456 -9.972 1.00 80.31 87 SER A O 1
ATOM 680 N N . GLU A 1 88 ? 7.382 14.796 -7.763 1.00 80.06 88 GLU A N 1
ATOM 681 C CA . GLU A 1 88 ? 8.853 14.809 -7.799 1.00 80.06 88 GLU A CA 1
ATOM 682 C C . GLU A 1 88 ? 9.418 13.402 -8.009 1.00 80.06 88 GLU A C 1
ATOM 684 O O . GLU A 1 88 ? 10.334 13.204 -8.806 1.00 80.06 88 GLU A O 1
ATOM 689 N N . ASN A 1 89 ? 8.836 12.416 -7.325 1.00 75.00 89 ASN A N 1
ATOM 690 C CA . ASN A 1 89 ? 9.278 11.023 -7.377 1.00 75.00 89 ASN A CA 1
ATOM 691 C C . ASN A 1 89 ? 8.385 10.132 -8.255 1.00 75.00 89 ASN A C 1
ATOM 693 O O . ASN A 1 89 ? 8.674 8.946 -8.406 1.00 75.00 89 ASN A O 1
ATOM 697 N N . VAL A 1 90 ? 7.310 10.686 -8.835 1.00 81.75 90 VAL A N 1
ATOM 698 C CA . VAL A 1 90 ? 6.291 9.947 -9.609 1.00 81.75 90 VAL A CA 1
ATOM 699 C C . VAL A 1 90 ? 5.705 8.787 -8.783 1.00 81.75 90 VAL A C 1
ATOM 701 O O . VAL A 1 90 ? 5.409 7.705 -9.287 1.00 81.75 90 VAL A O 1
ATOM 704 N N . THR A 1 91 ? 5.547 9.000 -7.475 1.00 86.19 91 THR A N 1
ATOM 705 C CA . THR A 1 91 ? 4.998 8.013 -6.534 1.00 86.19 91 THR A CA 1
ATOM 706 C C . THR A 1 91 ? 3.701 8.512 -5.922 1.00 86.19 91 THR A C 1
ATOM 708 O O . THR A 1 91 ? 3.478 9.711 -5.809 1.00 86.19 91 THR A O 1
ATOM 711 N N . MET A 1 92 ? 2.841 7.600 -5.484 1.00 89.12 92 MET A N 1
ATOM 712 C CA . MET A 1 92 ? 1.667 7.938 -4.689 1.00 89.12 92 MET A CA 1
ATOM 713 C C . MET A 1 92 ? 1.975 7.834 -3.202 1.00 89.12 92 MET A C 1
ATOM 715 O O . MET A 1 92 ? 2.468 6.811 -2.721 1.00 89.12 92 MET A O 1
ATOM 719 N N . LYS A 1 93 ? 1.615 8.883 -2.476 1.00 92.50 93 LYS A N 1
ATOM 720 C CA . LYS A 1 93 ? 1.468 8.878 -1.035 1.00 92.50 93 LYS A CA 1
ATOM 721 C C . LYS A 1 93 ? 0.065 8.388 -0.692 1.00 92.50 93 LYS A C 1
ATOM 723 O O . LYS A 1 93 ? -0.937 8.945 -1.137 1.00 92.50 93 LYS A O 1
ATOM 728 N N . VAL A 1 94 ? -0.001 7.330 0.101 1.00 93.44 94 VAL A N 1
ATOM 729 C CA . VAL A 1 94 ? -1.251 6.723 0.557 1.00 93.44 94 VAL A CA 1
ATOM 730 C C . VAL A 1 94 ? -1.517 7.195 1.975 1.00 93.44 94 VAL A C 1
ATOM 732 O O . VAL A 1 94 ? -0.661 7.036 2.846 1.00 93.44 94 VAL A O 1
ATOM 735 N N . ILE A 1 95 ? -2.698 7.757 2.215 1.00 93.88 95 ILE A N 1
ATOM 736 C CA . ILE A 1 95 ? -3.152 8.126 3.555 1.00 93.88 95 ILE A CA 1
ATOM 737 C C . ILE A 1 95 ? -4.509 7.471 3.765 1.00 93.88 95 ILE A C 1
ATOM 739 O O . ILE A 1 95 ? -5.451 7.723 3.020 1.00 93.88 95 ILE A O 1
ATOM 743 N N . SER A 1 96 ? -4.629 6.621 4.779 1.00 93.62 96 SER A N 1
ATOM 744 C CA . SER A 1 96 ? -5.907 6.014 5.133 1.00 93.62 96 SER A CA 1
ATOM 745 C C . SER A 1 96 ? -6.213 6.193 6.607 1.00 93.62 96 SER A C 1
ATOM 747 O O . SER A 1 96 ? -5.359 5.942 7.454 1.00 93.62 96 SER A O 1
ATOM 749 N N . VAL A 1 97 ? -7.439 6.618 6.900 1.00 92.44 97 VAL A N 1
ATOM 750 C CA . VAL A 1 97 ? -7.942 6.836 8.254 1.00 92.44 97 VAL A CA 1
ATOM 751 C C . VAL A 1 97 ? -9.114 5.898 8.510 1.00 92.44 97 VAL A C 1
ATOM 753 O O . VAL A 1 97 ? -10.092 5.919 7.765 1.00 92.44 97 VAL A O 1
ATOM 756 N N . LEU A 1 98 ? -9.017 5.076 9.551 1.00 91.50 98 LEU A N 1
ATOM 757 C CA . LEU A 1 98 ? -10.085 4.189 10.000 1.00 91.50 98 LEU A CA 1
ATOM 758 C C . LEU A 1 98 ? -10.786 4.795 11.220 1.00 91.50 98 LEU A C 1
ATOM 760 O O . LEU A 1 98 ? -10.142 5.039 12.240 1.00 91.50 98 LEU A O 1
ATOM 764 N N . TYR A 1 99 ? -12.100 5.002 11.115 1.00 87.75 99 TYR A N 1
ATOM 765 C CA . TYR A 1 99 ? -12.939 5.543 12.187 1.00 87.75 99 TYR A CA 1
ATOM 766 C C . TYR A 1 99 ? -13.643 4.444 12.989 1.00 87.75 99 TYR A C 1
ATOM 768 O O . TYR A 1 99 ? -13.767 3.308 12.531 1.00 87.75 99 TYR A O 1
ATOM 776 N N . ASN A 1 100 ? -14.172 4.819 14.158 1.00 84.75 100 ASN A N 1
ATOM 777 C CA . ASN A 1 100 ? -14.963 3.950 15.038 1.00 84.75 100 ASN A CA 1
ATOM 778 C C . ASN A 1 100 ? -14.212 2.682 15.463 1.00 84.75 100 ASN A C 1
ATOM 780 O O . ASN A 1 100 ? -14.747 1.571 15.407 1.00 84.75 100 ASN A O 1
ATOM 784 N N . VAL A 1 101 ? -12.954 2.844 15.871 1.00 82.94 101 VAL A N 1
ATOM 785 C CA . VAL A 1 101 ? -12.147 1.722 16.352 1.00 82.94 101 VAL A CA 1
ATOM 786 C C . VAL A 1 101 ? -12.504 1.408 17.802 1.00 82.94 101 VAL A C 1
ATOM 788 O O . VAL A 1 101 ? -12.986 2.258 18.546 1.00 82.94 101 VAL A O 1
ATOM 791 N N . THR A 1 102 ? -12.315 0.155 18.200 1.00 82.94 102 THR A N 1
ATOM 792 C CA . THR A 1 102 ? -12.569 -0.291 19.572 1.00 82.94 102 THR A CA 1
ATOM 793 C C . THR A 1 102 ? -11.251 -0.478 20.316 1.00 82.94 102 THR A C 1
ATOM 795 O O . THR A 1 102 ? -10.332 -1.119 19.794 1.00 82.94 102 THR A O 1
ATOM 798 N N . ILE A 1 103 ? -11.182 0.014 21.554 1.00 78.56 103 ILE A N 1
ATOM 799 C CA . ILE A 1 103 ? -10.071 -0.243 22.480 1.00 78.56 103 ILE A CA 1
ATOM 800 C C . ILE A 1 103 ? -9.891 -1.758 22.662 1.00 78.56 103 ILE A C 1
ATOM 802 O O . ILE A 1 103 ? -10.856 -2.522 22.658 1.00 78.56 103 ILE A O 1
ATOM 806 N N . ASN A 1 104 ? -8.644 -2.200 22.834 1.00 82.94 104 ASN A N 1
ATOM 807 C CA . ASN A 1 104 ? -8.246 -3.598 23.028 1.00 82.94 104 ASN A CA 1
ATOM 808 C C . ASN A 1 104 ? -8.400 -4.505 21.790 1.00 82.94 104 ASN A C 1
ATOM 810 O O . ASN A 1 104 ? -8.138 -5.707 21.868 1.00 82.94 104 ASN A O 1
ATOM 814 N N . ASN A 1 105 ? -8.723 -3.939 20.627 1.00 85.19 105 ASN A N 1
ATOM 815 C CA . ASN A 1 105 ? -8.647 -4.644 19.352 1.00 85.19 105 ASN A CA 1
ATOM 816 C C . ASN A 1 105 ? -7.353 -4.312 18.599 1.00 85.19 105 ASN A C 1
ATOM 818 O O . ASN A 1 105 ? -6.763 -3.240 18.744 1.00 85.19 105 ASN A O 1
ATOM 822 N N . THR A 1 106 ? -6.905 -5.267 17.785 1.00 88.69 106 THR A N 1
ATOM 823 C CA . THR A 1 106 ? -5.804 -5.064 16.836 1.00 88.69 106 THR A CA 1
ATOM 824 C C . THR A 1 106 ? -6.396 -4.848 15.451 1.00 88.69 106 THR A C 1
ATOM 826 O O . THR A 1 106 ? -7.206 -5.665 15.000 1.00 88.69 106 THR A O 1
ATOM 829 N N . TYR A 1 107 ? -5.971 -3.785 14.778 1.00 90.31 107 TYR A N 1
ATOM 830 C CA . TYR A 1 107 ? -6.356 -3.472 13.406 1.00 90.31 107 TYR A CA 1
ATOM 831 C C . TYR A 1 107 ? -5.134 -3.497 12.500 1.00 90.31 107 TYR A C 1
ATOM 833 O O . TYR A 1 107 ? -4.038 -3.104 12.903 1.00 90.31 107 TYR A O 1
ATOM 841 N N . SER A 1 108 ? -5.345 -3.943 11.269 1.00 92.06 108 SER A N 1
ATOM 842 C CA . SER A 1 108 ? -4.302 -4.100 10.266 1.00 92.06 108 SER A CA 1
ATOM 843 C C . SER A 1 108 ? -4.683 -3.334 9.003 1.00 92.06 108 SER A C 1
ATOM 845 O O . SER A 1 108 ? -5.716 -3.615 8.390 1.00 92.06 108 SER A O 1
ATOM 847 N N . CYS A 1 109 ? -3.836 -2.381 8.621 1.00 93.69 109 CYS A N 1
ATOM 848 C CA . CYS A 1 109 ? -3.862 -1.684 7.341 1.00 93.69 109 CYS A CA 1
ATOM 849 C C . CYS A 1 109 ? -2.983 -2.451 6.359 1.00 93.69 109 CYS A C 1
ATOM 851 O O . CYS A 1 109 ? -1.766 -2.514 6.533 1.00 93.69 109 CYS A O 1
ATOM 853 N N . MET A 1 110 ? -3.586 -3.037 5.335 1.00 93.12 110 MET A N 1
ATOM 854 C CA . MET A 1 110 ? -2.879 -3.755 4.284 1.00 93.12 110 MET A CA 1
ATOM 855 C C . MET A 1 110 ? -2.889 -2.911 3.014 1.00 93.12 110 MET A C 1
ATOM 857 O O . MET A 1 110 ? -3.951 -2.582 2.498 1.00 93.12 110 MET 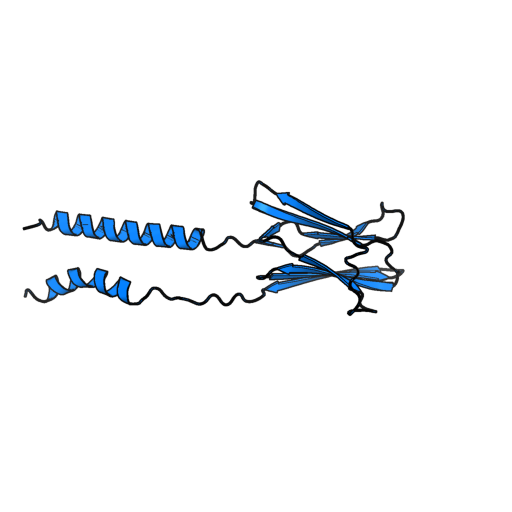A O 1
ATOM 861 N N . ILE A 1 111 ? -1.708 -2.554 2.523 1.00 94.25 111 ILE A N 1
ATOM 862 C CA . ILE A 1 111 ? -1.508 -1.843 1.262 1.00 94.25 111 ILE A CA 1
ATOM 863 C C . ILE A 1 111 ? -0.864 -2.827 0.296 1.00 94.25 111 ILE A C 1
ATOM 865 O O . ILE A 1 111 ? 0.227 -3.331 0.562 1.00 94.25 111 ILE A O 1
ATOM 869 N N . GLU A 1 112 ? -1.529 -3.129 -0.812 1.00 92.38 112 GLU A N 1
ATOM 870 C CA . GLU A 1 112 ? -1.042 -4.129 -1.758 1.00 92.38 112 GLU A CA 1
ATOM 871 C C . GLU A 1 112 ? -1.214 -3.721 -3.219 1.00 92.38 112 GLU A C 1
ATOM 873 O O . GLU A 1 112 ? -2.101 -2.956 -3.596 1.00 92.38 112 GLU A O 1
ATOM 878 N N . ASN A 1 113 ? -0.331 -4.252 -4.055 1.00 89.38 113 ASN A N 1
ATOM 879 C CA . ASN A 1 113 ? -0.396 -4.195 -5.508 1.00 89.38 113 ASN A CA 1
ATOM 880 C C . ASN A 1 113 ? 0.102 -5.540 -6.065 1.00 89.38 113 ASN A C 1
ATOM 882 O O . ASN A 1 113 ? 0.592 -6.387 -5.334 1.00 89.38 113 ASN A O 1
ATOM 886 N N . SER A 1 114 ? 0.061 -5.712 -7.377 1.00 85.25 114 SER A N 1
ATOM 887 C CA . SER A 1 114 ? 0.618 -6.822 -8.154 1.00 85.25 114 SER A CA 1
ATOM 888 C C . SER A 1 114 ? 2.084 -7.203 -7.870 1.00 85.25 114 SER A C 1
ATOM 890 O O . SER A 1 114 ? 2.508 -8.257 -8.331 1.00 85.25 114 SER A O 1
ATOM 892 N N . ILE A 1 115 ? 2.856 -6.386 -7.140 1.00 85.00 115 ILE A N 1
ATOM 893 C CA . ILE A 1 115 ? 4.313 -6.554 -6.948 1.00 85.00 115 ILE A CA 1
ATOM 894 C C . ILE A 1 115 ? 4.714 -6.584 -5.463 1.00 85.00 115 ILE A C 1
ATOM 896 O O . ILE A 1 115 ? 5.721 -7.179 -5.088 1.00 85.00 115 ILE A O 1
ATOM 900 N N . ALA A 1 116 ? 3.955 -5.935 -4.584 1.00 88.44 116 ALA A N 1
ATOM 901 C CA . ALA A 1 116 ? 4.318 -5.825 -3.178 1.00 88.44 116 ALA A CA 1
ATOM 902 C C . ALA A 1 116 ? 3.083 -5.694 -2.301 1.00 88.44 116 ALA A C 1
ATOM 904 O O . ALA A 1 116 ? 2.056 -5.154 -2.715 1.00 88.44 116 ALA A O 1
ATOM 905 N N . LYS A 1 117 ? 3.231 -6.156 -1.065 1.00 92.62 117 LYS A N 1
ATOM 906 C CA . LYS A 1 117 ? 2.231 -6.097 -0.012 1.00 92.62 117 LYS A CA 1
ATOM 907 C C . LYS A 1 117 ? 2.909 -5.616 1.259 1.00 92.62 117 LYS A C 1
ATOM 909 O O . LYS A 1 117 ? 3.806 -6.270 1.779 1.00 92.62 117 LYS A O 1
ATOM 914 N N . ALA A 1 118 ? 2.490 -4.474 1.774 1.00 92.44 118 ALA A N 1
ATOM 915 C CA . ALA A 1 118 ? 2.945 -3.975 3.058 1.00 92.44 118 ALA A CA 1
ATOM 916 C C . ALA A 1 118 ? 1.771 -3.915 4.021 1.00 92.44 118 ALA A C 1
ATOM 918 O O . ALA A 1 118 ? 0.661 -3.545 3.649 1.00 92.44 118 ALA A O 1
ATOM 919 N N . THR A 1 119 ? 2.020 -4.277 5.268 1.00 93.06 119 THR A N 1
ATOM 920 C CA . THR A 1 119 ? 0.978 -4.331 6.286 1.00 93.06 119 THR A CA 1
ATOM 921 C C . THR A 1 119 ? 1.468 -3.628 7.539 1.00 93.06 119 THR A C 1
ATOM 923 O O . THR A 1 119 ? 2.565 -3.905 8.028 1.00 93.06 119 THR A O 1
ATOM 926 N N . GLY A 1 120 ? 0.651 -2.716 8.052 1.00 93.00 120 GLY A N 1
ATOM 927 C CA . GLY A 1 120 ? 0.831 -2.070 9.342 1.00 93.00 120 GLY A CA 1
ATOM 928 C C . GLY A 1 120 ? -0.225 -2.567 10.321 1.00 93.00 120 GLY A C 1
ATOM 929 O O . GLY A 1 120 ? -1.416 -2.461 10.050 1.00 93.00 120 GLY A O 1
ATOM 930 N N . ASP A 1 121 ? 0.208 -3.097 11.456 1.00 91.12 121 ASP A N 1
ATOM 931 C CA . ASP A 1 121 ? -0.631 -3.535 12.564 1.00 91.12 121 ASP A CA 1
ATOM 932 C C . ASP A 1 121 ? -0.543 -2.525 13.710 1.00 91.12 121 ASP A C 1
ATOM 934 O O . ASP A 1 121 ? 0.549 -2.111 14.125 1.00 91.12 121 ASP A O 1
ATOM 938 N N . ILE A 1 122 ? -1.694 -2.175 14.273 1.00 90.19 122 ILE A N 1
ATOM 939 C CA . ILE A 1 122 ? -1.796 -1.331 15.457 1.00 90.19 122 ILE A CA 1
ATOM 940 C C . ILE A 1 122 ? -2.726 -1.975 16.480 1.00 90.19 122 ILE A C 1
ATOM 942 O O . ILE A 1 122 ? -3.832 -2.410 16.162 1.00 90.19 122 ILE A O 1
ATOM 946 N N . LYS A 1 123 ? -2.253 -2.059 17.724 1.00 88.44 123 LYS A N 1
ATOM 947 C CA . LYS A 1 123 ? -3.041 -2.488 18.877 1.00 88.44 123 LYS A CA 1
ATOM 948 C C . LYS A 1 123 ? -2.976 -1.412 19.946 1.00 88.44 123 LYS A C 1
ATOM 950 O O . LYS A 1 123 ? -1.886 -1.073 20.406 1.00 88.44 123 LYS A O 1
ATOM 955 N N . VAL A 1 124 ? -4.141 -0.938 20.365 1.00 83.06 124 VAL A N 1
ATOM 956 C CA . VAL A 1 124 ? -4.282 -0.027 21.501 1.00 83.06 124 VAL A CA 1
ATOM 957 C C . VAL A 1 124 ? -4.844 -0.813 22.676 1.00 83.06 124 VAL A C 1
ATOM 959 O O . VAL A 1 124 ? -5.902 -1.429 22.563 1.00 83.06 124 VAL A O 1
ATOM 962 N N . THR A 1 125 ? -4.120 -0.837 23.788 1.00 80.94 125 THR A N 1
ATOM 963 C CA . THR A 1 125 ? -4.620 -1.289 25.092 1.00 80.94 125 THR A CA 1
ATOM 964 C C . THR A 1 125 ? -4.762 -0.088 26.022 1.00 80.94 125 THR A C 1
ATOM 966 O O . THR A 1 125 ? -4.212 0.974 25.743 1.00 80.94 125 THR A O 1
ATOM 969 N N . ASP A 1 126 ? -5.448 -0.264 27.154 1.00 73.25 126 ASP A N 1
ATOM 970 C CA . ASP A 1 126 ? -5.654 0.800 28.153 1.00 73.25 126 ASP A CA 1
ATOM 971 C C . ASP A 1 126 ? -4.346 1.422 28.681 1.00 73.25 126 ASP A C 1
ATOM 973 O O . ASP A 1 126 ? -4.353 2.514 29.243 1.00 73.25 126 ASP A O 1
ATOM 977 N N . SER A 1 127 ? -3.217 0.726 28.517 1.00 72.94 127 SER A N 1
ATOM 978 C CA . SER A 1 127 ? -1.911 1.130 29.039 1.00 72.94 127 SER A CA 1
ATOM 979 C C . SER A 1 127 ? -0.826 1.318 27.975 1.00 72.94 127 SER A C 1
ATOM 981 O O . SER A 1 127 ? 0.179 1.961 28.266 1.00 72.94 127 SER A O 1
ATOM 983 N N . GLU A 1 128 ? -0.968 0.749 26.770 1.00 81.56 128 GLU A N 1
ATOM 984 C CA . GLU A 1 128 ? 0.105 0.716 25.767 1.00 81.56 128 GLU A CA 1
ATOM 985 C C . GLU A 1 128 ? -0.420 0.766 24.323 1.00 81.56 128 GLU A C 1
ATOM 987 O O . GLU A 1 128 ? -1.444 0.179 23.976 1.00 81.56 128 GLU A O 1
ATOM 992 N N . ILE A 1 129 ? 0.342 1.419 23.439 1.00 83.69 129 ILE A N 1
ATOM 993 C CA . ILE A 1 129 ? 0.116 1.389 21.989 1.00 83.69 129 ILE A CA 1
ATOM 994 C C . ILE A 1 129 ? 1.234 0.570 21.356 1.00 83.69 129 ILE A C 1
ATOM 996 O O . ILE A 1 129 ? 2.400 0.973 21.357 1.00 83.69 129 ILE A O 1
ATOM 1000 N N . LYS A 1 130 ? 0.880 -0.574 20.773 1.00 87.12 130 LYS A N 1
ATOM 1001 C CA . LYS A 1 130 ? 1.820 -1.444 20.069 1.00 87.12 130 LYS A CA 1
ATOM 1002 C C . LYS A 1 130 ? 1.642 -1.300 18.565 1.00 87.12 130 LYS A C 1
ATOM 1004 O O . LYS A 1 130 ? 0.585 -1.618 18.027 1.00 87.12 130 LYS A O 1
ATOM 1009 N N . ARG A 1 131 ? 2.709 -0.870 17.891 1.00 90.44 131 ARG A N 1
ATOM 1010 C CA . ARG A 1 131 ? 2.789 -0.752 16.431 1.00 90.44 131 ARG A CA 1
ATOM 1011 C C . ARG A 1 131 ? 3.715 -1.831 15.881 1.00 90.44 131 ARG A C 1
ATOM 1013 O O . ARG A 1 131 ? 4.766 -2.105 16.463 1.00 90.44 131 ARG A O 1
ATOM 1020 N N . ARG A 1 132 ? 3.337 -2.450 14.769 1.00 88.75 132 ARG A N 1
ATOM 1021 C CA . ARG A 1 132 ? 4.188 -3.368 14.007 1.00 88.75 132 ARG A CA 1
ATOM 1022 C C . ARG A 1 132 ? 3.957 -3.109 12.531 1.00 88.75 132 ARG A C 1
ATOM 1024 O O . ARG A 1 132 ? 2.834 -2.877 12.122 1.00 88.75 132 ARG A O 1
ATOM 1031 N N . SER A 1 133 ? 5.000 -3.186 11.725 1.00 89.31 133 SER A N 1
ATOM 1032 C CA . SER A 1 133 ? 4.861 -3.099 10.279 1.00 89.31 133 SER A CA 1
ATOM 1033 C C . SER A 1 133 ? 5.757 -4.128 9.604 1.00 89.31 133 SER A C 1
ATOM 1035 O O . SER A 1 133 ? 6.803 -4.509 10.138 1.00 89.31 133 SER A O 1
ATOM 1037 N N . HIS A 1 134 ? 5.302 -4.654 8.472 1.00 92.00 134 HIS A N 1
ATOM 1038 C CA . HIS A 1 134 ? 6.042 -5.625 7.676 1.00 92.00 134 HIS A CA 1
ATOM 1039 C C . HIS A 1 134 ? 5.790 -5.414 6.183 1.00 92.00 134 HIS A C 1
ATOM 1041 O O . HIS A 1 134 ? 4.764 -4.863 5.782 1.00 92.00 134 HIS A O 1
ATOM 1047 N N . LEU A 1 135 ? 6.748 -5.845 5.364 1.00 87.94 135 LEU A N 1
ATOM 1048 C CA . LEU A 1 135 ? 6.698 -5.732 3.912 1.00 87.94 135 LEU A CA 1
ATOM 1049 C C . LEU A 1 135 ? 7.058 -7.074 3.282 1.00 87.94 135 LEU A C 1
ATOM 1051 O O . LEU A 1 135 ? 8.082 -7.672 3.603 1.00 87.94 135 LEU A O 1
ATOM 1055 N N . GLU A 1 136 ? 6.186 -7.529 2.397 1.00 88.25 136 GLU A N 1
ATOM 1056 C CA . GLU A 1 136 ? 6.283 -8.756 1.625 1.00 88.25 136 GLU A CA 1
ATOM 1057 C C . GLU A 1 136 ? 6.380 -8.376 0.146 1.00 88.25 136 GLU A C 1
ATOM 1059 O O . GLU A 1 136 ? 5.555 -7.626 -0.380 1.00 88.25 136 GLU A O 1
ATOM 1064 N N . LEU A 1 137 ? 7.399 -8.887 -0.540 1.00 83.44 137 LEU A N 1
ATOM 1065 C CA . LEU A 1 137 ? 7.475 -8.779 -1.992 1.00 83.44 137 LEU A CA 1
ATOM 1066 C C . LEU A 1 137 ? 6.641 -9.902 -2.603 1.00 83.44 137 LEU A C 1
ATOM 1068 O O . LEU A 1 137 ? 6.843 -11.077 -2.293 1.00 83.44 137 LEU A O 1
ATOM 1072 N N . LEU A 1 138 ? 5.698 -9.529 -3.461 1.00 78.56 138 LEU A N 1
ATOM 1073 C CA . LEU A 1 138 ? 4.910 -10.473 -4.232 1.00 78.56 138 LEU A CA 1
ATOM 1074 C C . LEU A 1 138 ? 5.700 -10.731 -5.510 1.00 78.56 138 LEU A C 1
ATOM 1076 O O . LEU A 1 138 ? 5.793 -9.872 -6.381 1.00 78.56 138 LEU A O 1
ATOM 1080 N N . ASP A 1 139 ? 6.355 -11.889 -5.560 1.00 65.06 139 ASP A N 1
ATOM 1081 C CA . ASP A 1 139 ? 7.268 -12.261 -6.637 1.00 65.06 139 ASP A CA 1
ATOM 1082 C C . ASP A 1 139 ? 6.550 -12.171 -7.993 1.00 65.06 139 ASP A C 1
ATOM 1084 O O . ASP A 1 139 ? 5.742 -13.029 -8.364 1.00 65.06 139 ASP A O 1
ATOM 1088 N N . SER A 1 140 ? 6.814 -11.097 -8.742 1.00 51.56 140 SER A N 1
ATOM 1089 C CA . SER A 1 140 ? 6.416 -11.033 -10.138 1.00 51.56 140 SER A CA 1
ATOM 1090 C C . SER A 1 140 ? 7.212 -12.123 -10.834 1.00 51.56 140 SER A C 1
ATOM 1092 O O . SER A 1 140 ? 8.438 -12.125 -10.744 1.00 51.56 140 SER A O 1
ATOM 1094 N N . LYS A 1 141 ? 6.556 -13.040 -11.547 1.00 52.47 141 LYS A N 1
ATOM 1095 C CA . LYS A 1 141 ? 7.242 -13.897 -12.517 1.00 52.47 141 LYS A CA 1
ATOM 1096 C C . LYS A 1 141 ? 7.916 -12.983 -13.542 1.00 52.47 141 LYS A C 1
ATOM 1098 O O . LYS A 1 141 ? 7.351 -12.698 -14.594 1.00 52.47 141 LYS A O 1
ATOM 1103 N N . ALA A 1 142 ? 9.131 -12.535 -13.244 1.00 45.16 142 ALA A N 1
ATOM 1104 C CA . ALA A 1 142 ? 10.061 -12.009 -14.210 1.00 45.16 142 ALA A CA 1
ATOM 1105 C C . ALA A 1 142 ? 10.412 -13.214 -15.074 1.00 45.16 142 ALA A C 1
ATOM 1107 O O . ALA A 1 142 ? 11.344 -13.967 -14.796 1.00 45.16 142 ALA A O 1
ATOM 1108 N N . SER A 1 143 ? 9.563 -13.481 -16.068 1.00 41.25 143 SER A N 1
ATOM 1109 C CA . SER A 1 143 ? 9.897 -14.386 -17.147 1.00 41.25 143 SER A CA 1
ATOM 1110 C C . SER A 1 143 ? 11.138 -13.788 -17.771 1.00 41.25 143 SER A C 1
ATOM 1112 O O . SER A 1 143 ? 11.064 -12.817 -18.523 1.00 41.25 143 SER A O 1
ATOM 1114 N N . LEU A 1 144 ? 12.279 -14.351 -17.388 1.00 43.66 144 LEU A N 1
ATOM 1115 C CA . LEU A 1 144 ? 13.561 -14.139 -18.010 1.00 43.66 144 LEU A CA 1
ATOM 1116 C C . LEU A 1 144 ? 13.394 -14.636 -19.451 1.00 43.66 144 LEU A C 1
ATOM 1118 O O . LEU A 1 144 ? 13.731 -15.770 -19.784 1.00 43.66 144 LEU A O 1
ATOM 1122 N N . CYS A 1 145 ? 12.808 -13.812 -20.319 1.00 45.16 145 CYS A N 1
ATOM 1123 C CA . CYS A 1 145 ? 13.010 -13.944 -21.745 1.00 45.16 145 CYS A CA 1
ATOM 1124 C C . CYS A 1 145 ? 14.463 -13.518 -21.927 1.00 45.16 145 CYS A C 1
ATOM 1126 O O . CYS A 1 145 ? 14.769 -12.350 -22.160 1.00 45.16 145 CYS A O 1
ATOM 1128 N N . GLY A 1 146 ? 15.364 -14.460 -21.624 1.00 50.00 146 GLY A N 1
ATOM 1129 C CA . GLY A 1 146 ? 16.792 -14.281 -21.786 1.00 50.00 146 GLY A CA 1
ATOM 1130 C C . GLY A 1 146 ? 17.033 -13.768 -23.198 1.00 50.00 146 GLY A C 1
ATOM 1131 O O . GLY A 1 146 ? 16.264 -14.121 -24.102 1.00 50.00 146 GLY A O 1
ATOM 1132 N N . PRO A 1 147 ? 18.048 -12.914 -23.405 1.00 47.12 147 PRO A N 1
ATOM 1133 C CA . PRO A 1 147 ? 18.356 -12.439 -24.736 1.00 47.12 147 PRO A CA 1
ATOM 1134 C C . PRO A 1 147 ? 18.507 -13.681 -25.602 1.00 47.12 147 PRO A C 1
ATOM 1136 O O . PRO A 1 147 ? 19.349 -14.540 -25.337 1.00 47.12 147 PRO A O 1
ATOM 1139 N N . SER A 1 148 ? 17.592 -13.809 -26.561 1.00 48.78 148 SER A N 1
ATOM 1140 C CA . SER A 1 148 ? 17.590 -14.872 -27.544 1.00 48.78 148 SER A CA 1
ATOM 1141 C C . SER A 1 148 ? 19.029 -15.058 -28.004 1.00 48.78 148 SER A C 1
ATOM 1143 O O . SER A 1 148 ? 19.659 -14.113 -28.489 1.00 48.78 148 SER A O 1
ATOM 1145 N N . PHE A 1 149 ? 19.555 -16.268 -27.808 1.00 49.69 149 PHE A N 1
ATOM 1146 C CA . PHE A 1 149 ? 20.908 -16.694 -28.175 1.00 49.69 149 PHE A CA 1
ATOM 1147 C C . PHE A 1 149 ? 21.279 -16.360 -29.638 1.00 49.69 149 PHE A C 1
ATOM 1149 O O . PHE A 1 149 ? 22.440 -16.458 -30.026 1.00 49.69 149 PHE A O 1
ATOM 1156 N N . PHE A 1 150 ? 20.319 -15.897 -30.442 1.00 49.22 150 PHE A N 1
ATOM 1157 C CA . PHE A 1 150 ? 20.514 -15.341 -31.771 1.00 49.22 150 PHE A CA 1
ATOM 1158 C C . PHE A 1 150 ? 21.298 -14.022 -31.827 1.00 49.22 150 PHE A C 1
ATOM 1160 O O . PHE A 1 150 ? 21.961 -13.797 -32.833 1.00 49.22 150 PHE A O 1
ATOM 1167 N N . ALA A 1 151 ? 21.300 -13.162 -30.800 1.00 47.44 151 ALA A N 1
ATOM 1168 C CA . ALA A 1 151 ? 22.009 -11.873 -30.895 1.00 47.44 151 ALA A CA 1
ATOM 1169 C C . ALA A 1 151 ? 23.544 -12.006 -30.771 1.00 47.44 151 ALA A C 1
ATOM 1171 O O . ALA A 1 151 ? 24.287 -11.236 -31.377 1.00 47.44 151 ALA A O 1
ATOM 1172 N N . ILE A 1 152 ? 24.035 -13.013 -30.038 1.00 52.69 152 ILE A N 1
ATOM 1173 C CA . ILE A 1 152 ? 25.477 -13.211 -29.797 1.00 52.69 152 ILE A CA 1
ATOM 1174 C C . ILE A 1 152 ? 26.163 -13.853 -31.019 1.00 52.69 152 ILE A C 1
ATOM 1176 O O . ILE A 1 152 ? 27.327 -13.565 -31.300 1.00 52.69 152 ILE A O 1
ATOM 1180 N N . GLY A 1 153 ? 25.430 -14.650 -31.807 1.00 51.81 153 GLY A N 1
ATOM 1181 C CA . GLY A 1 153 ? 25.957 -15.280 -33.025 1.00 51.81 153 GLY A CA 1
ATOM 1182 C C . GLY A 1 153 ? 26.401 -14.277 -34.097 1.00 51.81 153 GLY A C 1
ATOM 1183 O O . GLY A 1 153 ? 27.403 -14.503 -34.771 1.00 51.81 153 GLY A O 1
ATOM 1184 N N . TRP A 1 154 ? 25.719 -13.132 -34.210 1.00 51.12 154 TRP A N 1
ATOM 1185 C CA . TRP A 1 154 ? 26.039 -12.107 -35.214 1.00 51.12 154 TRP A CA 1
ATOM 1186 C C . TRP A 1 154 ? 27.256 -11.244 -34.856 1.00 51.12 154 TRP A C 1
ATOM 1188 O O . TRP A 1 154 ? 27.933 -10.756 -35.757 1.00 51.12 154 TRP A O 1
ATOM 1198 N N . VAL A 1 155 ? 27.587 -11.100 -33.568 1.00 51.25 155 VAL A N 1
ATOM 1199 C CA . VAL A 1 155 ? 28.744 -10.301 -33.113 1.00 51.25 155 VAL A CA 1
ATOM 1200 C C . VAL A 1 155 ? 30.066 -11.074 -33.231 1.00 51.25 155 VAL A C 1
ATOM 1202 O O . VAL A 1 155 ? 31.118 -10.458 -33.383 1.00 51.25 155 VAL A O 1
ATOM 1205 N N . LEU A 1 156 ? 30.038 -12.413 -33.219 1.00 50.09 156 LEU A N 1
ATOM 1206 C CA . LEU A 1 156 ? 31.245 -13.254 -33.312 1.00 50.09 156 LEU A CA 1
ATOM 1207 C C . LEU A 1 156 ? 31.611 -13.687 -34.743 1.00 50.09 156 LEU A C 1
ATOM 1209 O O . LEU A 1 156 ? 32.751 -14.085 -34.993 1.00 50.09 156 LEU A O 1
ATOM 1213 N N . LEU A 1 157 ? 30.692 -13.551 -35.702 1.00 50.69 157 LEU A N 1
ATOM 1214 C CA . LEU A 1 157 ? 30.944 -13.836 -37.120 1.00 50.69 157 LEU A CA 1
ATOM 1215 C C . LEU A 1 157 ? 32.087 -13.014 -37.765 1.00 50.69 157 LEU A C 1
ATOM 1217 O O . LEU A 1 157 ? 32.825 -13.605 -38.552 1.00 50.69 157 LEU A O 1
ATOM 1221 N N . PRO A 1 158 ? 32.341 -11.728 -37.430 1.00 51.69 158 PRO A N 1
ATOM 1222 C CA . PRO A 1 158 ? 33.465 -10.994 -38.012 1.00 51.69 158 PRO A CA 1
ATOM 1223 C C . PRO A 1 158 ? 34.823 -11.409 -37.423 1.00 51.69 158 PRO A C 1
ATOM 1225 O O . PRO A 1 158 ? 35.852 -11.217 -38.070 1.00 51.69 158 PRO A O 1
ATOM 1228 N N . LEU A 1 159 ? 34.857 -11.981 -36.210 1.00 45.94 159 LEU A N 1
ATOM 1229 C CA . LEU A 1 159 ? 36.108 -12.383 -35.553 1.00 45.94 159 LEU A CA 1
ATOM 1230 C C . LEU A 1 159 ? 36.609 -13.747 -36.058 1.00 45.94 159 LEU A C 1
ATOM 1232 O O . LEU A 1 159 ? 37.814 -13.960 -36.185 1.00 45.94 159 LEU A O 1
ATOM 1236 N N . SER A 1 160 ? 35.691 -14.652 -36.417 1.00 49.66 160 SER A N 1
ATOM 1237 C CA . SER A 1 160 ? 36.012 -15.974 -36.978 1.00 49.66 160 SER A CA 1
ATOM 1238 C C . SER A 1 160 ? 36.716 -15.890 -38.339 1.00 49.66 160 SER A C 1
ATOM 1240 O O . SER A 1 160 ? 37.643 -16.661 -38.593 1.00 49.66 160 SER A O 1
ATOM 1242 N N . SER A 1 161 ? 36.359 -14.916 -39.183 1.00 47.62 161 SER A N 1
ATOM 1243 C CA . SER A 1 161 ? 36.993 -14.714 -40.494 1.00 47.62 161 SER A CA 1
ATOM 1244 C C . SER A 1 161 ? 38.477 -14.325 -40.427 1.00 47.62 161 SER A C 1
ATOM 1246 O O . SER A 1 161 ? 39.174 -14.447 -41.430 1.00 47.62 161 SER A O 1
ATOM 1248 N N . HIS A 1 162 ? 38.986 -13.905 -39.263 1.00 50.72 162 HIS A N 1
ATOM 1249 C CA . HIS A 1 162 ? 40.400 -13.555 -39.084 1.00 50.72 162 HIS A CA 1
ATOM 1250 C C . HIS A 1 162 ? 41.283 -14.714 -38.599 1.00 50.72 162 HIS A C 1
ATOM 1252 O O . HIS A 1 162 ? 42.502 -14.610 -38.695 1.00 50.72 162 HIS A O 1
ATOM 1258 N N . LEU A 1 163 ? 40.704 -15.821 -38.118 1.00 48.88 163 LEU A N 1
ATOM 1259 C CA . LEU A 1 163 ? 41.469 -16.996 -37.668 1.00 48.88 163 LEU A CA 1
ATOM 1260 C C . LEU A 1 163 ? 41.653 -18.064 -38.756 1.00 48.88 163 LEU A C 1
ATOM 1262 O O . LEU A 1 163 ? 42.459 -18.969 -38.577 1.00 48.88 163 LEU A O 1
ATOM 1266 N N . VAL A 1 164 ? 40.939 -17.955 -39.882 1.00 48.78 164 VAL A N 1
ATOM 1267 C CA . VAL A 1 164 ? 40.996 -18.931 -40.990 1.00 48.78 164 VAL A CA 1
ATOM 1268 C C . VAL A 1 164 ? 41.984 -18.518 -42.094 1.00 48.78 164 VAL A C 1
ATOM 1270 O O . VAL A 1 164 ? 42.287 -19.313 -42.976 1.00 48.78 164 VAL A O 1
ATOM 1273 N N . LEU A 1 165 ? 42.545 -17.304 -42.038 1.00 48.94 165 LEU A N 1
ATOM 1274 C CA . LEU A 1 165 ? 43.569 -16.854 -42.985 1.00 48.94 165 LEU A CA 1
ATOM 1275 C C . LEU A 1 165 ? 44.964 -16.856 -42.338 1.00 48.94 165 LEU A C 1
ATOM 1277 O O . LEU A 1 165 ? 45.565 -15.805 -42.109 1.00 48.94 165 LEU A O 1
ATOM 1281 N N . LYS A 1 166 ? 45.469 -18.053 -42.026 1.00 39.53 166 LYS A N 1
ATOM 1282 C CA . LYS A 1 166 ? 46.898 -18.315 -41.843 1.00 39.53 166 LYS A CA 1
ATOM 1283 C C . LYS A 1 166 ? 47.275 -19.656 -42.451 1.00 39.53 166 LYS A C 1
ATOM 1285 O O . LYS A 1 166 ? 46.502 -20.615 -42.251 1.00 39.53 166 LYS A O 1
#

Radius of gyration: 26.84 Å; chains: 1; bounding box: 63×34×80 Å